Protein AF-A0A7R9MST3-F1 (afdb_monomer_lite)

InterPro domains:
  IPR002347 Short-chain dehydrogenase/reductase SDR [PF00106] (6-98)
  IPR036291 NAD(P)-binding domain superfamily [SSF51735] (4-103)

Radius of gyration: 14.63 Å; chains: 1; bounding box: 34×24×39 Å

pLDDT: mean 96.1, std 5.15, range [59.19, 98.75]

Secondary structure (DSSP, 8-state):
--PPS-B-TTS-BHHHIIIIIHHHHHHHHHHHHHTTSTTEEEEEE--GGGGG----SS-TT-TT---HHHHHHHHHHHHHHHHHHHHHHHTTSS--EEEEEE--

Sequence (104 aa):
MACPEWQTEDGFEMQFGTNHLGHFLLTLHLIPLMSKVPGARIITVASTAHKFGTIDMANINLKGEYHQNIAYSQSKLANVLFTRELAKRLMKSPFDINAYSLNP

Foldseek 3Di:
DLDPFDADPVGATPLLCPLAVVVLVVVVVCQVVQLVPAQAEAEREAAPLLVVEDQPPVCNRCVVNDDSSRNNNPNRVNSVVSQVVVQVVVVVDPGNYHGYYDYD

Organism: NCBI:txid334625

Structure (mmCIF, N/CA/C/O backbone):
data_AF-A0A7R9MST3-F1
#
_entry.id   AF-A0A7R9MST3-F1
#
loop_
_atom_site.group_PDB
_atom_site.id
_atom_site.type_symbol
_atom_site.label_atom_id
_atom_site.label_alt_id
_atom_site.label_comp_id
_atom_site.label_asym_id
_atom_site.label_entity_id
_atom_site.label_seq_id
_atom_site.pdbx_PDB_ins_code
_atom_site.Cartn_x
_atom_site.Cartn_y
_atom_site.Cartn_z
_atom_site.occupancy
_atom_site.B_iso_or_equiv
_atom_site.auth_seq_id
_atom_site.auth_comp_id
_atom_site.auth_asym_id
_atom_site.auth_atom_id
_atom_site.pdbx_PDB_model_num
ATOM 1 N N . MET A 1 1 ? 7.270 -13.525 -8.694 1.00 59.19 1 MET A N 1
ATOM 2 C CA . MET A 1 1 ? 7.892 -12.313 -8.107 1.00 59.19 1 MET A CA 1
ATOM 3 C C . MET A 1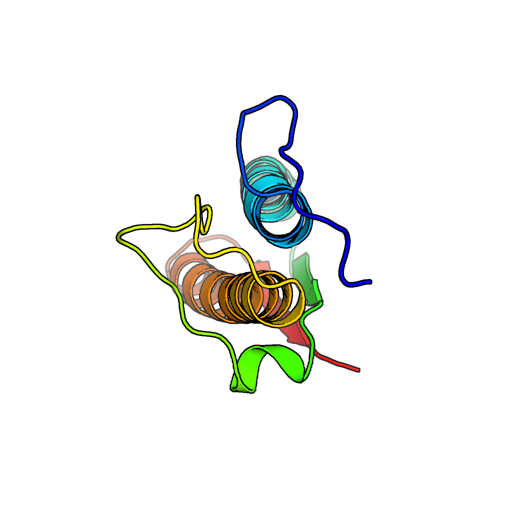 1 ? 8.714 -11.661 -9.210 1.00 59.19 1 MET A C 1
ATOM 5 O O . MET A 1 1 ? 9.267 -12.431 -9.981 1.00 59.19 1 MET A O 1
ATOM 9 N N . ALA A 1 2 ? 8.727 -10.322 -9.317 1.00 71.62 2 ALA A N 1
ATOM 10 C CA . ALA A 1 2 ? 9.337 -9.571 -10.428 1.00 71.62 2 ALA A CA 1
ATOM 11 C C . ALA A 1 2 ? 8.828 -10.033 -11.815 1.00 71.62 2 ALA A C 1
ATOM 13 O O . ALA A 1 2 ? 9.439 -10.864 -12.480 1.00 71.62 2 ALA A O 1
ATOM 14 N N . CYS A 1 3 ? 7.649 -9.550 -12.222 1.00 84.75 3 CYS A N 1
ATOM 15 C CA . CYS A 1 3 ? 7.076 -9.865 -13.535 1.00 84.75 3 CYS A CA 1
ATOM 16 C C . CYS A 1 3 ? 7.651 -8.949 -14.630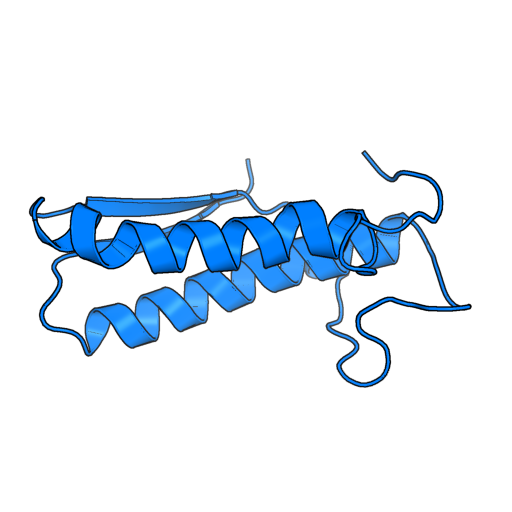 1.00 84.75 3 CYS A C 1
ATOM 18 O O . CYS A 1 3 ? 8.213 -7.904 -14.309 1.00 84.75 3 CYS A O 1
ATOM 20 N N . PRO A 1 4 ? 7.564 -9.318 -15.921 1.00 90.69 4 PRO A N 1
ATOM 21 C CA . PRO A 1 4 ? 7.800 -8.381 -17.023 1.00 90.69 4 PRO A CA 1
ATOM 22 C C . PRO A 1 4 ? 6.901 -7.139 -16.923 1.00 90.69 4 PRO A C 1
ATOM 24 O O . PRO A 1 4 ? 5.912 -7.146 -16.185 1.00 90.69 4 PRO A O 1
ATOM 27 N N . GLU A 1 5 ? 7.241 -6.086 -17.670 1.00 94.31 5 GLU A N 1
ATOM 28 C CA . GLU A 1 5 ? 6.413 -4.879 -17.742 1.00 94.31 5 GLU A CA 1
ATOM 29 C C . GLU A 1 5 ? 5.029 -5.236 -18.289 1.00 94.31 5 GLU A C 1
ATOM 31 O O . GLU A 1 5 ? 4.895 -5.740 -19.405 1.00 94.31 5 GLU A O 1
ATOM 36 N N . TRP A 1 6 ? 3.997 -4.996 -17.484 1.00 94.81 6 TRP A N 1
ATOM 37 C CA . TRP A 1 6 ? 2.610 -5.151 -17.895 1.00 94.81 6 TRP A CA 1
ATOM 38 C C . TRP A 1 6 ? 1.718 -4.217 -17.080 1.00 94.81 6 TRP A C 1
ATOM 40 O O . TRP A 1 6 ? 2.155 -3.642 -16.077 1.00 94.81 6 TRP A O 1
ATOM 50 N N . GLN A 1 7 ? 0.468 -4.068 -17.509 1.00 97.12 7 GLN A N 1
ATOM 51 C CA . GLN A 1 7 ? -0.500 -3.185 -16.870 1.00 97.12 7 GLN A CA 1
ATOM 52 C C . GLN A 1 7 ? -1.718 -3.966 -16.388 1.00 97.12 7 GLN A C 1
ATOM 54 O O . GLN A 1 7 ? -2.101 -4.968 -16.993 1.00 97.12 7 GLN A O 1
ATOM 59 N N . THR A 1 8 ? -2.314 -3.507 -15.290 1.00 97.50 8 THR A N 1
ATOM 60 C CA . THR A 1 8 ? -3.653 -3.935 -14.878 1.00 97.50 8 THR A CA 1
ATOM 61 C C . THR A 1 8 ? -4.690 -3.477 -15.905 1.00 97.50 8 THR A C 1
ATOM 63 O O . THR A 1 8 ? -4.408 -2.618 -16.743 1.00 97.50 8 THR A O 1
ATOM 66 N N . GLU A 1 9 ? -5.914 -4.000 -15.817 1.00 97.69 9 GLU A N 1
ATOM 67 C CA . GLU A 1 9 ? -7.029 -3.559 -16.672 1.00 97.69 9 GLU A CA 1
ATOM 68 C C . GLU A 1 9 ? -7.310 -2.049 -16.532 1.00 97.69 9 GLU A C 1
ATOM 70 O O . GLU A 1 9 ? -7.653 -1.390 -17.509 1.00 97.69 9 GLU A O 1
ATOM 75 N N . ASP A 1 10 ? -7.059 -1.480 -15.349 1.00 97.62 10 ASP A N 1
ATOM 76 C CA . ASP A 1 10 ? -7.181 -0.042 -15.066 1.00 97.62 10 ASP A CA 1
ATOM 77 C C . ASP A 1 10 ? -5.978 0.807 -15.541 1.00 97.62 10 ASP A C 1
ATOM 79 O O . ASP A 1 10 ? -5.936 2.017 -15.313 1.00 97.62 10 ASP A O 1
ATOM 83 N N . GLY A 1 11 ? -4.970 0.199 -16.176 1.00 97.19 11 GLY A N 1
ATOM 84 C CA . GLY A 1 11 ? -3.810 0.904 -16.732 1.00 97.19 11 GLY A CA 1
ATOM 85 C C . GLY A 1 11 ? -2.693 1.237 -15.734 1.00 97.19 11 GLY A C 1
ATOM 86 O O . GLY A 1 11 ? -1.841 2.081 -16.036 1.00 97.19 11 GLY A O 1
ATOM 87 N N . PHE A 1 12 ? -2.665 0.595 -14.561 1.00 98.06 12 PHE A N 1
ATOM 88 C CA . PHE A 1 12 ? -1.576 0.740 -13.588 1.00 98.06 12 PHE A CA 1
ATOM 89 C C . PHE A 1 12 ? -0.456 -0.263 -13.844 1.00 98.06 12 PHE A C 1
ATOM 91 O O . PHE A 1 12 ? -0.717 -1.374 -14.295 1.00 98.06 12 PHE A O 1
ATOM 98 N N . GLU A 1 13 ? 0.785 0.084 -13.500 1.00 97.62 13 GLU A N 1
ATOM 99 C CA . GLU A 1 13 ? 1.886 -0.886 -13.479 1.00 97.62 13 GLU A CA 1
ATOM 100 C C . GLU A 1 13 ? 1.507 -2.098 -12.615 1.00 97.62 13 GLU A C 1
ATOM 102 O O . GLU A 1 13 ? 1.016 -1.943 -11.495 1.00 97.62 13 GLU A O 1
ATOM 107 N N . MET A 1 14 ? 1.708 -3.309 -13.140 1.00 97.44 14 MET A N 1
ATOM 108 C CA . MET A 1 14 ? 1.160 -4.546 -12.578 1.00 97.44 14 MET A CA 1
ATOM 109 C C . MET A 1 14 ? 1.507 -4.772 -11.099 1.00 97.44 14 MET A C 1
ATOM 111 O O . MET A 1 14 ? 0.636 -5.149 -10.307 1.00 97.44 14 MET A O 1
ATOM 115 N N . GLN A 1 15 ? 2.762 -4.554 -10.697 1.00 97.25 15 GLN A N 1
ATOM 116 C CA . GLN A 1 15 ? 3.200 -4.776 -9.320 1.00 97.25 15 GLN A CA 1
ATOM 117 C C . GLN A 1 15 ? 2.640 -3.713 -8.374 1.00 97.25 15 GLN A C 1
ATOM 119 O O . GLN A 1 15 ? 2.186 -4.057 -7.284 1.00 97.25 15 GLN A O 1
ATOM 124 N N . PHE A 1 16 ? 2.624 -2.443 -8.767 1.00 97.75 16 PHE A N 1
ATOM 125 C CA . PHE A 1 16 ? 2.055 -1.354 -7.982 1.00 97.75 16 PHE A CA 1
ATOM 126 C C . PHE A 1 16 ? 0.530 -1.471 -7.868 1.00 97.75 16 PHE A C 1
ATOM 128 O O . PHE A 1 16 ? -0.019 -1.405 -6.765 1.00 97.75 16 PHE A O 1
ATOM 135 N N . GLY A 1 17 ? -0.149 -1.733 -8.984 1.00 97.94 17 GLY A N 1
ATOM 136 C CA . GLY A 1 17 ? -1.590 -1.952 -9.049 1.00 97.94 17 GLY A CA 1
ATOM 137 C C . GLY A 1 17 ? -2.034 -3.107 -8.154 1.00 97.94 17 GLY A C 1
ATOM 138 O O . GLY A 1 17 ? -2.884 -2.932 -7.281 1.00 97.94 17 GLY A O 1
ATOM 139 N N . THR A 1 18 ? -1.392 -4.267 -8.296 1.00 97.00 18 THR A N 1
ATOM 140 C CA . THR A 1 18 ? -1.750 -5.476 -7.539 1.00 97.00 18 THR A CA 1
ATOM 141 C C . THR A 1 18 ? -1.331 -5.388 -6.071 1.00 97.00 18 THR A C 1
ATOM 143 O O . THR A 1 18 ? -2.137 -5.619 -5.166 1.00 97.00 18 THR A O 1
ATOM 146 N N . ASN A 1 19 ? -0.066 -5.054 -5.796 1.00 97.69 19 ASN A N 1
ATOM 147 C CA . ASN A 1 19 ? 0.467 -5.137 -4.434 1.00 97.69 19 ASN A CA 1
ATOM 148 C C . ASN A 1 19 ? 0.020 -3.975 -3.548 1.00 97.69 19 ASN A C 1
ATOM 150 O O . ASN A 1 19 ? 0.033 -4.142 -2.327 1.00 97.69 19 ASN A O 1
ATOM 154 N N . HIS A 1 20 ? -0.317 -2.822 -4.140 1.00 98.38 20 HIS A N 1
ATOM 155 C CA . HIS A 1 20 ? -0.634 -1.607 -3.401 1.00 98.38 20 HIS A CA 1
ATOM 156 C C . HIS A 1 20 ? -2.038 -1.067 -3.696 1.00 98.38 20 HIS A C 1
ATOM 158 O O . HIS A 1 20 ? -2.850 -1.040 -2.777 1.00 98.38 20 HIS A O 1
ATOM 164 N N . LEU A 1 21 ? -2.361 -0.664 -4.930 1.00 98.50 21 LEU A N 1
ATOM 165 C CA . LEU A 1 21 ? -3.618 0.057 -5.210 1.00 98.50 21 LEU A CA 1
ATOM 166 C C . LEU A 1 21 ? -4.873 -0.784 -4.952 1.00 98.50 21 LEU A C 1
ATOM 168 O O . LEU A 1 21 ? -5.805 -0.312 -4.298 1.00 98.50 21 LEU A O 1
ATOM 172 N N . GLY A 1 22 ? -4.882 -2.045 -5.388 1.00 98.50 22 GLY A N 1
ATOM 173 C CA . GLY A 1 22 ? -5.995 -2.956 -5.115 1.00 98.50 22 GLY A CA 1
ATOM 174 C C . GLY A 1 22 ? -6.208 -3.165 -3.613 1.00 98.50 22 GLY A C 1
ATOM 175 O O . GLY A 1 22 ? -7.329 -3.078 -3.116 1.00 98.50 22 GLY A O 1
ATOM 176 N N . HIS A 1 23 ? -5.121 -3.351 -2.859 1.00 98.50 23 HIS A N 1
ATOM 177 C CA . HIS A 1 23 ? -5.173 -3.520 -1.405 1.00 98.50 23 HIS A CA 1
ATOM 178 C C . HIS A 1 23 ? -5.559 -2.232 -0.672 1.00 98.50 23 HIS A C 1
ATOM 180 O O . HIS A 1 23 ? -6.292 -2.290 0.315 1.00 98.50 23 HIS A O 1
ATOM 186 N N . PHE A 1 24 ? -5.098 -1.077 -1.153 1.00 98.62 24 PHE A N 1
ATOM 187 C CA . PHE A 1 24 ? -5.484 0.236 -0.650 1.00 98.62 24 PHE A CA 1
ATOM 188 C C . PHE A 1 24 ? -7.003 0.397 -0.734 1.00 98.62 24 PHE A C 1
ATOM 190 O O . PHE A 1 24 ? -7.654 0.641 0.283 1.00 98.62 24 PHE A O 1
ATOM 197 N N . LEU A 1 25 ? -7.573 0.177 -1.921 1.00 98.50 25 LEU A N 1
ATOM 198 C CA . LEU A 1 25 ? -9.005 0.327 -2.157 1.00 98.50 25 LEU A CA 1
ATOM 199 C C . LEU A 1 25 ? -9.824 -0.701 -1.366 1.00 98.50 25 LEU A C 1
ATOM 201 O O . LEU A 1 25 ? -10.767 -0.325 -0.667 1.00 98.50 25 LEU A O 1
ATOM 205 N N . LEU A 1 26 ? -9.423 -1.976 -1.401 1.00 98.62 26 LEU A N 1
ATOM 206 C CA . LEU A 1 26 ? -10.051 -3.044 -0.619 1.00 98.62 26 LEU A CA 1
ATOM 207 C C . LEU A 1 26 ? -10.101 -2.686 0.870 1.00 98.62 26 LEU A C 1
ATOM 209 O O . LEU A 1 26 ? -11.153 -2.780 1.497 1.00 98.62 26 LEU A O 1
ATOM 213 N N . THR A 1 27 ? -8.977 -2.233 1.429 1.00 98.44 27 THR A N 1
ATOM 214 C CA . THR A 1 27 ? -8.889 -1.867 2.846 1.00 98.44 27 THR A CA 1
ATOM 215 C C . THR A 1 27 ? -9.870 -0.748 3.179 1.00 98.44 27 THR A C 1
ATOM 217 O O . THR A 1 27 ? -10.618 -0.868 4.146 1.00 98.44 27 THR A O 1
ATOM 220 N N . LEU A 1 28 ? -9.927 0.313 2.366 1.00 97.94 28 LEU A N 1
ATOM 221 C CA . LEU A 1 28 ? -10.847 1.428 2.605 1.00 97.94 28 LEU A CA 1
ATOM 222 C C . L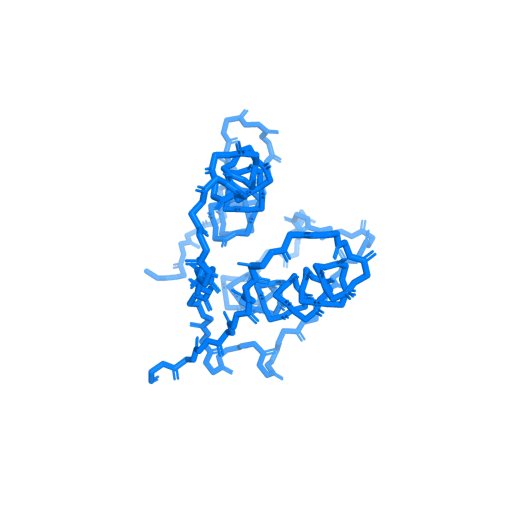EU A 1 28 ? -12.320 1.003 2.558 1.00 97.94 28 LEU A C 1
ATOM 224 O O . LEU A 1 28 ? -13.101 1.449 3.397 1.00 97.94 28 LEU A O 1
ATOM 228 N N . HIS A 1 29 ? -12.697 0.108 1.641 1.00 98.44 29 HIS A N 1
ATOM 229 C CA . HIS A 1 29 ? -14.061 -0.425 1.579 1.00 98.44 29 HIS A CA 1
ATOM 230 C C . HIS A 1 29 ? -14.414 -1.342 2.754 1.00 98.44 29 HIS A C 1
ATOM 232 O O . HIS A 1 29 ? -15.585 -1.429 3.126 1.00 98.44 29 HIS A O 1
ATOM 238 N N . LEU A 1 30 ? -13.428 -2.009 3.356 1.00 98.19 30 LEU A N 1
ATOM 239 C CA . LEU A 1 30 ? -13.646 -2.889 4.503 1.00 98.19 30 LEU A CA 1
ATOM 240 C C . LEU A 1 30 ? -13.688 -2.142 5.842 1.00 98.19 30 LEU A C 1
ATOM 242 O O . LEU A 1 30 ? -14.317 -2.645 6.772 1.00 98.19 30 LEU A O 1
ATOM 246 N N . ILE A 1 31 ? -13.097 -0.945 5.959 1.00 97.38 31 ILE A N 1
ATOM 247 C CA . ILE A 1 31 ? -13.077 -0.167 7.215 1.00 97.38 31 ILE A CA 1
ATOM 248 C C . ILE A 1 31 ? -14.472 -0.019 7.860 1.00 97.38 31 ILE A C 1
ATOM 250 O O . ILE A 1 31 ? -14.577 -0.308 9.051 1.00 97.38 31 ILE A O 1
ATOM 254 N N . PRO A 1 32 ? -15.558 0.342 7.140 1.00 96.31 32 PRO A N 1
ATOM 255 C CA . PRO A 1 32 ? -16.894 0.460 7.740 1.00 96.31 32 PRO A CA 1
ATOM 256 C C . PRO A 1 32 ? -17.477 -0.858 8.272 1.00 96.31 32 PRO A C 1
ATOM 258 O O . PRO A 1 32 ? -18.364 -0.858 9.127 1.00 96.31 32 PRO A O 1
ATOM 261 N N . LEU A 1 33 ? -17.031 -1.998 7.740 1.00 96.88 33 LEU A N 1
ATOM 262 C CA . LEU A 1 33 ? -17.412 -3.312 8.257 1.00 96.88 33 LEU A CA 1
ATOM 263 C C . LEU A 1 33 ? -16.561 -3.668 9.477 1.00 96.88 33 LEU A C 1
ATOM 265 O O . LEU A 1 33 ? -17.097 -4.117 10.487 1.00 96.88 33 LEU A O 1
ATOM 269 N N . MET A 1 34 ? -15.254 -3.409 9.408 1.00 97.06 34 MET A N 1
ATOM 270 C CA . MET A 1 34 ? -14.313 -3.650 10.501 1.00 97.06 34 MET A CA 1
ATOM 271 C C . MET A 1 34 ? -14.607 -2.784 11.726 1.00 97.06 34 MET A C 1
ATOM 273 O O . MET A 1 34 ? -14.432 -3.252 12.843 1.00 97.06 34 MET A O 1
ATOM 277 N N . SER A 1 35 ? -15.131 -1.568 11.545 1.00 95.81 35 SER A N 1
ATOM 278 C CA . SER A 1 35 ? -15.495 -0.673 12.651 1.00 95.81 35 SER A CA 1
ATOM 279 C C . SER A 1 35 ? -16.619 -1.215 13.538 1.00 95.81 35 SER A C 1
ATOM 281 O O . SER A 1 35 ? -16.869 -0.666 14.606 1.00 95.81 35 SER A O 1
ATOM 283 N N . LYS A 1 36 ? -17.317 -2.271 13.101 1.00 96.69 36 LYS A N 1
ATOM 284 C CA . LYS A 1 36 ? -18.341 -2.973 13.888 1.00 96.69 36 LYS A CA 1
ATOM 285 C C . LYS A 1 36 ? -17.749 -4.032 14.823 1.00 96.69 36 LYS A C 1
ATOM 287 O O . LYS A 1 36 ? -18.481 -4.584 15.639 1.00 96.69 36 LYS A O 1
ATOM 292 N N . VAL A 1 37 ? -16.458 -4.340 14.691 1.00 96.12 37 VAL A N 1
ATOM 293 C CA . VAL A 1 37 ? -15.753 -5.357 15.475 1.00 96.12 37 VAL A CA 1
ATOM 294 C C . VAL A 1 37 ? -14.706 -4.661 16.352 1.00 96.12 37 VAL A C 1
ATOM 296 O O . VAL A 1 37 ? -13.724 -4.149 15.815 1.00 96.12 37 VAL A O 1
ATOM 299 N N . PRO A 1 38 ? -14.880 -4.635 17.686 1.00 93.31 38 PRO A N 1
ATOM 300 C CA . PRO A 1 38 ? -13.878 -4.084 18.597 1.00 93.31 38 PRO A CA 1
ATOM 301 C C . PRO A 1 38 ? -12.524 -4.792 18.457 1.00 93.31 38 PRO A C 1
ATOM 303 O O . PRO A 1 38 ? -12.467 -6.014 18.298 1.00 93.31 38 PRO A O 1
ATOM 306 N N . GLY A 1 39 ? -11.433 -4.032 18.514 1.00 94.31 39 GLY A N 1
ATOM 307 C CA . GLY A 1 39 ? -10.068 -4.539 18.393 1.00 94.31 39 GLY A CA 1
ATOM 308 C C . GLY A 1 39 ? -9.710 -5.118 17.019 1.00 94.31 39 GLY A C 1
ATOM 309 O O . GLY A 1 39 ? -8.808 -5.960 16.928 1.00 94.31 39 GLY A O 1
ATOM 310 N N . ALA A 1 40 ? -10.397 -4.715 15.943 1.00 97.75 40 ALA A N 1
ATOM 311 C CA . ALA A 1 40 ? -10.087 -5.192 14.598 1.00 97.75 40 ALA A CA 1
ATOM 312 C C . ALA A 1 40 ? -8.665 -4.787 14.166 1.00 97.75 40 ALA A C 1
ATOM 314 O O . ALA A 1 40 ? -8.119 -3.756 14.569 1.00 97.75 40 ALA A O 1
ATOM 315 N N . ARG A 1 41 ? -8.036 -5.619 13.328 1.00 97.81 41 ARG A N 1
ATOM 316 C CA . ARG A 1 41 ? -6.643 -5.429 12.902 1.00 97.81 41 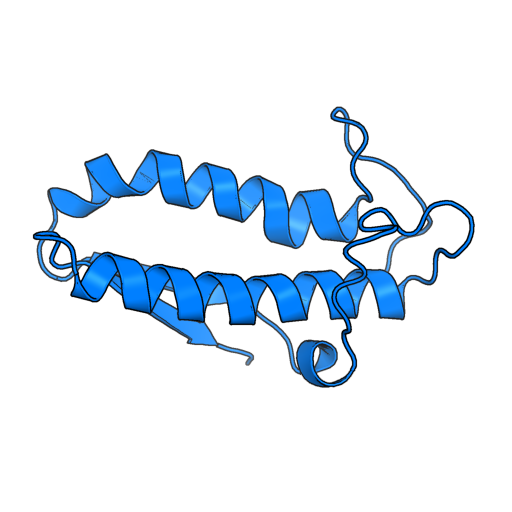ARG A CA 1
ATOM 317 C C . ARG A 1 41 ? -6.505 -5.502 11.392 1.00 97.81 41 ARG A C 1
ATOM 319 O O . ARG A 1 41 ? -7.017 -6.424 10.766 1.00 97.81 41 ARG A O 1
ATOM 326 N N . ILE A 1 42 ? -5.756 -4.559 10.835 1.00 98.19 42 ILE A N 1
ATOM 327 C CA . ILE A 1 42 ? -5.334 -4.531 9.436 1.00 98.19 42 ILE A CA 1
ATOM 328 C C . ILE A 1 42 ? -3.836 -4.830 9.419 1.00 98.19 42 ILE A C 1
ATOM 330 O O . ILE A 1 42 ? -3.051 -4.103 10.026 1.00 98.19 42 ILE A O 1
ATOM 334 N N . ILE A 1 43 ? -3.432 -5.910 8.752 1.00 98.19 43 ILE A N 1
ATOM 335 C CA . ILE A 1 43 ? -2.026 -6.314 8.653 1.00 98.19 43 ILE A CA 1
ATOM 336 C C . ILE A 1 43 ? -1.612 -6.287 7.184 1.00 98.19 43 ILE A C 1
ATOM 338 O O . ILE A 1 43 ? -2.058 -7.116 6.395 1.00 98.19 43 ILE A O 1
ATOM 342 N N . THR A 1 44 ? -0.729 -5.356 6.826 1.00 98.56 44 THR A N 1
ATOM 343 C CA . THR A 1 44 ? -0.192 -5.246 5.465 1.00 98.56 44 THR A CA 1
ATOM 344 C C . THR A 1 44 ? 1.163 -5.938 5.370 1.00 98.56 44 THR A C 1
ATOM 346 O O . THR A 1 44 ? 2.145 -5.508 5.988 1.00 98.56 44 THR A O 1
ATOM 349 N N . VAL A 1 45 ? 1.247 -6.979 4.542 1.00 97.94 45 VAL A N 1
ATOM 350 C CA . VAL A 1 45 ? 2.506 -7.687 4.283 1.00 97.94 45 VAL A CA 1
ATOM 351 C C . VAL A 1 45 ? 3.368 -6.893 3.296 1.00 97.94 45 VAL A C 1
ATOM 353 O O . VAL A 1 45 ? 3.013 -6.664 2.133 1.00 97.94 45 VAL A O 1
ATOM 356 N N . ALA A 1 46 ? 4.529 -6.468 3.779 1.00 96.25 46 ALA A N 1
ATOM 357 C CA . ALA A 1 46 ? 5.576 -5.809 3.017 1.00 96.25 46 ALA A CA 1
ATOM 358 C C . ALA A 1 46 ? 6.711 -6.803 2.691 1.00 96.25 46 ALA A C 1
ATOM 360 O O . ALA A 1 46 ? 6.491 -8.003 2.548 1.00 96.25 46 ALA A O 1
ATOM 361 N N . SER A 1 47 ? 7.924 -6.298 2.482 1.00 96.62 47 SER A N 1
ATOM 362 C CA . SER A 1 47 ? 9.132 -7.085 2.205 1.00 96.62 47 SER A CA 1
ATOM 363 C C . SER A 1 47 ? 10.356 -6.235 2.525 1.00 96.62 47 SER A C 1
ATOM 365 O O . SER A 1 47 ? 10.273 -5.015 2.399 1.00 96.62 47 SER A O 1
ATOM 367 N N . THR A 1 48 ? 11.503 -6.839 2.848 1.00 97.06 48 THR A N 1
ATOM 368 C CA . THR A 1 48 ? 12.799 -6.140 2.977 1.00 97.06 48 THR A CA 1
ATOM 369 C C . THR A 1 48 ? 13.135 -5.267 1.762 1.00 97.06 48 THR A C 1
ATOM 371 O O . THR A 1 48 ? 13.794 -4.242 1.923 1.00 97.06 48 THR A O 1
ATOM 374 N N . ALA A 1 49 ? 12.597 -5.593 0.579 1.00 96.12 49 ALA A N 1
ATOM 375 C CA . ALA A 1 49 ? 12.709 -4.786 -0.638 1.00 96.12 49 ALA A CA 1
ATOM 376 C C . ALA A 1 49 ? 12.272 -3.316 -0.463 1.00 96.12 49 ALA A C 1
ATOM 378 O O . ALA A 1 49 ? 12.810 -2.443 -1.135 1.00 96.12 49 ALA A O 1
ATOM 379 N N . HIS A 1 50 ? 11.366 -3.007 0.478 1.00 96.81 50 HIS A N 1
ATOM 380 C CA . HIS A 1 50 ? 10.931 -1.627 0.737 1.00 96.81 50 HIS A CA 1
ATOM 381 C C . HIS A 1 50 ? 12.089 -0.673 1.075 1.00 96.81 50 HIS A C 1
ATOM 383 O O . HIS A 1 50 ? 11.978 0.522 0.823 1.00 96.81 50 HIS A O 1
ATOM 389 N N . LYS A 1 51 ? 13.197 -1.192 1.626 1.00 96.94 51 LYS A N 1
ATOM 390 C CA . LYS A 1 51 ? 14.390 -0.405 1.978 1.00 96.94 51 LYS A CA 1
ATOM 391 C C . LYS A 1 51 ? 15.111 0.172 0.757 1.00 96.94 51 LYS A C 1
ATOM 393 O O . LYS A 1 51 ? 15.843 1.141 0.901 1.00 96.94 51 LYS A O 1
ATOM 398 N N . PHE A 1 52 ? 14.905 -0.422 -0.418 1.00 96.19 52 PHE A N 1
ATOM 399 C CA . PHE A 1 52 ? 15.494 0.003 -1.690 1.00 96.19 52 PHE A CA 1
ATOM 400 C C . PHE A 1 52 ? 14.475 0.712 -2.595 1.00 96.19 52 PHE A C 1
ATOM 402 O O . PHE A 1 52 ? 14.790 1.057 -3.730 1.00 96.19 52 PHE A O 1
ATOM 409 N N . GLY A 1 53 ? 13.238 0.893 -2.123 1.00 94.81 53 GLY A N 1
ATOM 410 C CA . GLY A 1 53 ? 12.183 1.557 -2.877 1.00 94.81 53 GLY A CA 1
ATOM 411 C C . GLY A 1 53 ? 12.300 3.076 -2.805 1.00 94.81 53 GLY A C 1
ATOM 412 O O . GLY A 1 53 ? 12.722 3.637 -1.798 1.00 94.81 53 GLY A O 1
ATOM 413 N N . THR A 1 54 ? 11.855 3.742 -3.863 1.00 97.31 54 THR A N 1
ATOM 414 C CA . THR A 1 54 ? 11.510 5.169 -3.871 1.00 97.31 54 THR A CA 1
ATOM 415 C C . THR A 1 54 ? 10.108 5.279 -4.456 1.00 97.31 54 THR A C 1
ATOM 417 O O . THR A 1 54 ? 9.747 4.469 -5.306 1.00 97.31 54 THR A O 1
ATOM 420 N N . ILE A 1 55 ? 9.295 6.214 -3.958 1.00 97.94 55 ILE A N 1
ATOM 421 C CA . ILE A 1 55 ? 8.005 6.517 -4.583 1.00 97.94 55 ILE A CA 1
ATOM 422 C C . ILE A 1 55 ? 8.247 7.600 -5.625 1.00 97.94 55 ILE A C 1
ATOM 424 O O . ILE A 1 55 ? 8.454 8.760 -5.262 1.00 97.94 55 ILE A O 1
ATOM 428 N N . ASP A 1 56 ? 8.218 7.226 -6.899 1.00 96.81 56 ASP A N 1
ATOM 429 C CA . ASP A 1 56 ? 8.236 8.193 -7.985 1.00 96.81 56 ASP A CA 1
ATOM 430 C C . ASP A 1 56 ? 6.828 8.765 -8.182 1.00 96.81 56 ASP A C 1
ATOM 432 O O . ASP A 1 56 ? 5.965 8.185 -8.836 1.00 96.81 56 ASP A O 1
ATOM 436 N N . MET A 1 57 ? 6.575 9.919 -7.570 1.00 96.06 57 MET A N 1
ATOM 437 C CA . MET A 1 57 ? 5.284 10.597 -7.700 1.00 96.06 57 MET A CA 1
ATOM 438 C C . MET A 1 57 ? 5.066 11.197 -9.098 1.00 96.06 57 MET A C 1
ATOM 440 O O . MET A 1 57 ? 3.918 11.437 -9.467 1.00 96.06 57 MET A O 1
ATOM 444 N N . ALA A 1 58 ? 6.133 11.455 -9.863 1.00 97.38 58 ALA A N 1
ATOM 445 C CA . ALA A 1 58 ? 6.038 12.008 -11.213 1.00 97.38 58 ALA A CA 1
ATOM 446 C C . ALA A 1 58 ? 5.746 10.912 -12.250 1.00 97.38 58 ALA A C 1
ATOM 448 O O . ALA A 1 58 ? 5.012 11.151 -13.208 1.00 97.38 58 ALA A O 1
ATOM 449 N N . ASN A 1 59 ? 6.262 9.701 -12.026 1.00 97.00 59 ASN A N 1
ATOM 450 C CA . ASN A 1 59 ? 6.064 8.535 -12.881 1.00 97.00 59 ASN A CA 1
ATOM 451 C C . ASN A 1 59 ? 5.735 7.280 -12.059 1.00 97.00 59 ASN A C 1
ATOM 453 O O . ASN A 1 59 ? 6.460 6.288 -12.072 1.00 97.00 59 ASN A O 1
ATOM 457 N N . ILE A 1 60 ? 4.589 7.280 -11.371 1.00 96.44 60 ILE A N 1
ATOM 458 C CA . ILE A 1 60 ? 4.219 6.173 -10.468 1.00 96.44 60 ILE A CA 1
ATOM 459 C C . ILE A 1 60 ? 4.109 4.812 -11.174 1.00 96.44 60 ILE A C 1
ATOM 461 O O . ILE A 1 60 ? 4.274 3.767 -10.551 1.00 96.44 60 ILE A O 1
ATOM 465 N N . ASN A 1 61 ? 3.852 4.827 -12.484 1.00 96.62 61 ASN A N 1
ATOM 466 C CA . ASN A 1 61 ? 3.749 3.633 -13.317 1.00 96.62 61 ASN A CA 1
ATOM 467 C C . ASN A 1 61 ? 5.082 3.218 -13.961 1.00 96.62 61 ASN A C 1
ATOM 469 O O . ASN A 1 61 ? 5.097 2.231 -14.689 1.00 96.62 61 ASN A O 1
ATOM 473 N N . LEU A 1 62 ? 6.171 3.963 -13.732 1.00 96.19 62 LEU A N 1
ATOM 474 C CA . LEU A 1 62 ? 7.506 3.708 -14.287 1.00 96.19 62 LEU A CA 1
ATOM 475 C C . LEU A 1 62 ? 7.501 3.516 -15.815 1.00 96.19 62 LEU A C 1
ATOM 477 O O . LEU A 1 62 ? 8.252 2.705 -16.357 1.00 96.19 62 LEU A O 1
ATOM 481 N N . LYS A 1 63 ? 6.634 4.250 -16.527 1.00 94.69 63 LYS A N 1
ATOM 482 C CA . LYS A 1 63 ? 6.479 4.117 -17.984 1.00 94.69 63 LYS A CA 1
ATOM 483 C C . LYS A 1 63 ? 7.792 4.481 -18.673 1.00 94.69 63 LYS A C 1
ATOM 485 O O . LYS A 1 63 ? 8.288 5.584 -18.467 1.00 94.69 63 LYS A O 1
ATOM 490 N N . GLY A 1 64 ? 8.326 3.571 -19.489 1.00 95.00 64 GLY A N 1
ATOM 491 C CA . GLY A 1 64 ? 9.599 3.759 -20.200 1.00 95.00 64 GLY A CA 1
ATOM 492 C C . GLY A 1 64 ? 10.857 3.619 -19.331 1.00 95.00 64 GLY A C 1
ATOM 493 O O . GLY A 1 64 ? 11.961 3.680 -19.860 1.00 95.00 64 GLY A O 1
ATOM 494 N N . GLU A 1 65 ? 10.700 3.392 -18.025 1.00 93.94 65 GLU A N 1
ATOM 495 C CA . GLU A 1 65 ? 11.787 3.284 -17.037 1.00 93.94 65 GLU A CA 1
ATOM 496 C C . GLU A 1 65 ? 11.633 2.012 -16.184 1.00 93.94 65 GLU A C 1
ATOM 498 O O . GLU A 1 65 ? 12.143 1.901 -15.064 1.00 93.94 65 GLU A O 1
ATOM 503 N N . TYR A 1 66 ? 10.882 1.036 -16.699 1.00 95.31 66 TYR A N 1
ATOM 504 C CA . TYR A 1 66 ? 10.502 -0.138 -15.941 1.00 95.31 66 TYR A CA 1
ATOM 505 C C . TYR A 1 66 ? 11.701 -1.025 -15.607 1.00 95.31 66 TYR A C 1
ATOM 507 O O . TYR A 1 66 ? 12.365 -1.598 -16.471 1.00 95.31 66 TYR A O 1
ATOM 515 N N . HIS A 1 67 ? 11.891 -1.247 -14.310 1.00 95.50 67 HIS A N 1
ATOM 516 C CA . HIS A 1 67 ? 12.748 -2.299 -13.791 1.00 95.50 67 HIS A CA 1
ATOM 517 C C . HIS A 1 67 ? 11.987 -3.099 -12.744 1.00 95.50 67 HIS A C 1
ATOM 519 O O . HIS A 1 67 ? 11.507 -2.552 -11.752 1.00 95.50 67 HIS A O 1
ATOM 525 N N . GLN A 1 68 ? 11.934 -4.419 -12.924 1.00 95.69 68 GLN A N 1
ATOM 526 C CA . GLN A 1 68 ? 11.098 -5.309 -12.113 1.00 95.69 68 GLN A CA 1
ATOM 527 C C . GLN A 1 68 ? 11.351 -5.164 -10.604 1.00 95.69 68 GLN A C 1
ATOM 529 O O . GLN A 1 68 ? 10.409 -5.133 -9.812 1.00 95.69 68 GLN A O 1
ATOM 534 N N . ASN A 1 69 ? 12.622 -5.046 -10.206 1.00 95.44 69 ASN A N 1
ATOM 535 C CA . ASN A 1 69 ? 13.018 -4.887 -8.807 1.00 95.44 69 ASN A CA 1
ATOM 536 C C . ASN A 1 69 ? 12.682 -3.495 -8.258 1.00 95.44 69 ASN A C 1
ATOM 538 O O . ASN A 1 69 ? 12.321 -3.386 -7.087 1.00 95.44 69 ASN A O 1
ATOM 542 N N . ILE A 1 70 ? 12.766 -2.449 -9.087 1.00 95.81 70 ILE A N 1
ATOM 543 C CA . ILE A 1 70 ? 12.401 -1.077 -8.705 1.00 95.81 70 ILE A CA 1
ATOM 544 C C . ILE A 1 70 ? 10.886 -0.996 -8.509 1.00 95.81 70 ILE A C 1
ATOM 546 O O . ILE A 1 70 ? 10.442 -0.592 -7.437 1.00 95.81 70 ILE A O 1
ATOM 550 N N . ALA A 1 71 ? 10.101 -1.488 -9.473 1.00 97.12 71 ALA A N 1
ATOM 551 C CA . ALA A 1 71 ? 8.642 -1.565 -9.390 1.00 97.12 71 ALA A CA 1
ATOM 552 C C . ALA A 1 71 ? 8.179 -2.347 -8.150 1.00 97.12 71 ALA A C 1
ATOM 554 O O . ALA A 1 71 ? 7.355 -1.875 -7.359 1.00 97.12 71 ALA A O 1
ATOM 555 N N . TYR A 1 72 ? 8.783 -3.517 -7.906 1.00 97.12 72 TYR A N 1
ATOM 556 C CA . TYR A 1 72 ? 8.499 -4.304 -6.710 1.00 97.12 72 TYR A CA 1
ATOM 557 C C . TYR A 1 72 ? 8.821 -3.530 -5.427 1.00 97.12 72 TYR A C 1
ATOM 559 O O . TYR A 1 72 ? 7.979 -3.444 -4.529 1.00 97.12 72 TYR A O 1
ATOM 567 N N . SER A 1 73 ? 10.015 -2.937 -5.344 1.00 97.31 73 SER A N 1
ATOM 568 C CA . SER A 1 73 ? 10.477 -2.199 -4.163 1.00 97.31 73 SER A CA 1
ATOM 569 C C . SER A 1 73 ? 9.613 -0.967 -3.888 1.00 97.31 73 SER A C 1
ATOM 571 O O . SER A 1 73 ? 9.241 -0.744 -2.735 1.00 97.31 73 SER A O 1
ATOM 573 N N . GLN A 1 74 ? 9.207 -0.231 -4.929 1.00 97.94 74 GLN A N 1
ATOM 574 C CA . GLN A 1 74 ? 8.242 0.868 -4.844 1.00 97.94 74 GLN A CA 1
ATOM 575 C C . GLN A 1 74 ? 6.910 0.379 -4.262 1.00 97.94 74 GLN A C 1
ATOM 577 O O . GLN A 1 74 ? 6.407 0.963 -3.302 1.00 97.94 74 GLN A O 1
ATOM 582 N N . SER A 1 75 ? 6.368 -0.734 -4.769 1.00 98.00 75 SER A N 1
ATOM 583 C CA . SER A 1 75 ? 5.103 -1.292 -4.268 1.00 98.00 75 SER A CA 1
ATOM 584 C C . SER A 1 75 ? 5.180 -1.703 -2.788 1.00 98.00 75 SER A C 1
ATOM 586 O O . SER A 1 75 ? 4.244 -1.486 -2.016 1.00 98.00 75 SER A O 1
ATOM 588 N N . LYS A 1 76 ? 6.322 -2.245 -2.342 1.00 98.06 76 LYS A N 1
ATOM 589 C CA . LYS A 1 76 ? 6.521 -2.659 -0.944 1.00 98.06 76 LYS A CA 1
ATOM 590 C C . LYS A 1 76 ? 6.802 -1.484 -0.016 1.00 98.06 76 LYS A C 1
ATOM 592 O O . LYS A 1 76 ? 6.355 -1.520 1.130 1.00 98.06 76 LYS A O 1
ATOM 597 N N . LEU A 1 77 ? 7.455 -0.430 -0.501 1.00 98.50 77 LEU A N 1
ATOM 598 C CA . LEU A 1 77 ? 7.539 0.842 0.212 1.00 98.50 77 LEU A CA 1
ATOM 599 C C . LEU A 1 77 ? 6.157 1.482 0.370 1.00 98.50 77 LEU A C 1
ATOM 601 O O . LEU A 1 77 ? 5.813 1.916 1.471 1.00 98.50 77 LEU A O 1
ATOM 605 N N . ALA A 1 78 ? 5.337 1.469 -0.681 1.00 98.50 78 ALA A N 1
ATOM 606 C CA . ALA A 1 78 ? 3.979 1.996 -0.631 1.00 98.50 78 ALA A CA 1
ATOM 607 C C . ALA A 1 78 ? 3.131 1.297 0.445 1.00 98.50 78 ALA A C 1
ATOM 609 O O . ALA A 1 78 ? 2.441 1.970 1.204 1.00 98.50 78 ALA A O 1
ATOM 610 N N . ASN A 1 79 ? 3.271 -0.021 0.624 1.00 98.62 79 ASN A N 1
ATOM 611 C CA . ASN A 1 79 ? 2.596 -0.761 1.701 1.00 98.62 79 ASN A CA 1
ATOM 612 C C . ASN A 1 79 ? 2.998 -0.309 3.116 1.00 98.62 79 ASN A C 1
ATOM 614 O O . ASN A 1 79 ? 2.138 -0.180 3.996 1.00 98.62 79 ASN A O 1
ATOM 618 N N . VAL A 1 80 ? 4.286 -0.034 3.346 1.00 98.56 80 VAL A N 1
ATOM 619 C CA . VAL A 1 80 ? 4.775 0.482 4.637 1.00 98.56 80 VAL A CA 1
ATOM 620 C C . VAL A 1 80 ? 4.238 1.892 4.888 1.00 98.56 80 VAL A C 1
ATOM 622 O O . VAL A 1 80 ? 3.716 2.178 5.968 1.00 98.56 80 VAL A O 1
ATOM 625 N N . LEU A 1 81 ? 4.325 2.770 3.885 1.00 98.50 81 LEU A N 1
ATOM 626 C CA . LEU A 1 81 ? 3.845 4.150 3.981 1.00 98.50 81 LEU A CA 1
ATOM 627 C C . LEU A 1 81 ? 2.331 4.213 4.187 1.00 98.50 81 LEU A C 1
ATOM 629 O O . LEU A 1 81 ? 1.869 4.962 5.049 1.00 98.50 81 LEU A O 1
ATOM 633 N N . PHE A 1 82 ? 1.583 3.386 3.459 1.00 98.62 82 PHE A N 1
ATOM 634 C CA . PHE A 1 82 ? 0.142 3.238 3.605 1.00 98.62 82 PHE A CA 1
ATOM 635 C C . PHE A 1 82 ? -0.240 2.832 5.014 1.00 98.62 82 PHE A C 1
ATOM 637 O O . PHE A 1 82 ? -1.045 3.508 5.638 1.00 98.62 82 PHE A O 1
ATOM 644 N N . THR A 1 83 ? 0.378 1.779 5.545 1.00 98.75 83 THR A N 1
ATOM 645 C CA . THR A 1 83 ? 0.078 1.315 6.901 1.00 98.75 83 THR A CA 1
ATOM 646 C C . THR A 1 83 ? 0.382 2.403 7.929 1.00 98.75 83 THR A C 1
ATOM 648 O O . THR A 1 83 ? -0.430 2.663 8.813 1.00 98.75 83 THR A O 1
ATOM 651 N N . ARG A 1 84 ? 1.527 3.087 7.796 1.00 98.50 84 ARG A N 1
ATOM 652 C CA . ARG A 1 84 ? 1.913 4.179 8.699 1.00 98.50 84 ARG A CA 1
ATOM 653 C C . ARG A 1 84 ? 0.891 5.315 8.684 1.00 98.50 84 ARG A C 1
ATOM 655 O O . ARG A 1 84 ? 0.554 5.845 9.739 1.00 98.50 84 ARG A O 1
ATOM 662 N N . GLU A 1 85 ? 0.427 5.710 7.504 1.00 98.56 85 GLU A N 1
ATOM 663 C CA . GLU A 1 85 ? -0.562 6.778 7.363 1.00 98.56 85 GLU A CA 1
ATOM 664 C C . GLU A 1 85 ? -1.958 6.332 7.811 1.00 98.56 85 GLU A C 1
ATOM 666 O O . GLU A 1 85 ? -2.646 7.069 8.515 1.00 98.56 85 GLU A O 1
ATOM 671 N N . LEU A 1 86 ? -2.355 5.103 7.488 1.00 98.56 86 LEU A N 1
ATOM 672 C CA . LEU A 1 86 ? -3.613 4.518 7.929 1.00 98.56 86 LEU A CA 1
ATOM 673 C C . LEU A 1 86 ? -3.682 4.452 9.457 1.00 98.56 86 LEU A C 1
ATOM 675 O O . LEU A 1 86 ? -4.659 4.918 10.033 1.00 98.56 86 LEU A O 1
ATOM 679 N N . ALA A 1 87 ? -2.627 3.972 10.123 1.00 98.38 87 ALA A N 1
ATOM 680 C CA . ALA A 1 87 ? -2.543 3.950 11.582 1.00 98.38 87 ALA A CA 1
ATOM 681 C C . ALA A 1 87 ? -2.709 5.357 12.182 1.00 98.38 87 ALA A C 1
ATOM 683 O O . ALA A 1 87 ? -3.481 5.547 13.120 1.00 98.38 87 ALA A O 1
ATOM 684 N N . LYS A 1 88 ? -2.052 6.374 11.602 1.00 98.44 88 LYS A N 1
ATOM 685 C CA . LYS A 1 88 ? -2.208 7.777 12.029 1.00 98.44 88 LYS A CA 1
ATOM 686 C C . LYS A 1 88 ? -3.639 8.289 11.896 1.00 98.44 88 LYS A C 1
ATOM 688 O O . LYS A 1 88 ? -4.088 9.041 12.759 1.00 98.44 88 LYS A O 1
ATOM 693 N N . ARG A 1 89 ? -4.340 7.923 10.822 1.00 98.12 89 ARG A N 1
ATOM 694 C CA . ARG A 1 89 ? -5.734 8.329 10.592 1.00 98.12 89 ARG A CA 1
ATOM 695 C C . ARG A 1 89 ? -6.697 7.598 11.519 1.00 98.12 89 ARG A C 1
ATOM 697 O O . ARG A 1 89 ? -7.574 8.243 12.082 1.00 98.12 89 ARG A O 1
ATOM 704 N N . LEU A 1 90 ? -6.499 6.296 11.726 1.00 97.06 90 LEU A N 1
ATOM 705 C CA . LEU A 1 90 ? -7.323 5.484 12.621 1.00 97.06 90 LEU A CA 1
ATOM 706 C C . LEU A 1 90 ? -7.206 5.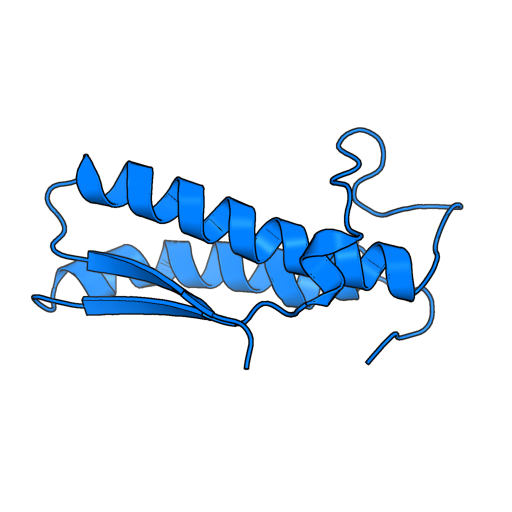941 14.079 1.00 97.06 90 LEU A C 1
ATOM 708 O O . LEU A 1 90 ? -8.231 6.082 14.734 1.00 97.06 90 LEU A O 1
ATOM 712 N N . MET A 1 91 ? -6.007 6.315 14.545 1.00 96.25 91 MET A N 1
ATOM 713 C CA . MET A 1 91 ? -5.816 6.906 15.883 1.00 96.25 91 MET A CA 1
ATOM 714 C C . MET A 1 91 ? -6.597 8.212 16.102 1.00 96.25 91 MET A C 1
ATOM 716 O O . MET A 1 91 ? -6.874 8.578 17.239 1.00 96.25 91 MET A O 1
ATOM 720 N N . LYS A 1 92 ? -6.923 8.943 15.030 1.00 96.81 92 LYS A N 1
ATOM 721 C CA . LYS A 1 92 ? -7.736 10.171 15.081 1.00 96.81 92 LYS A CA 1
ATOM 722 C C . LYS A 1 92 ? -9.222 9.909 14.815 1.00 96.81 92 LYS A C 1
ATOM 724 O O . LYS A 1 92 ? -10.008 10.851 14.781 1.00 96.81 92 LYS A O 1
ATOM 729 N N . SER A 1 93 ? -9.591 8.657 14.569 1.00 95.00 93 SER A N 1
ATOM 730 C CA . SER A 1 93 ? -10.957 8.225 14.298 1.00 95.00 93 SER A CA 1
ATOM 731 C C . SER A 1 93 ? -11.584 7.616 15.559 1.00 95.00 93 SER A C 1
ATOM 733 O O . SER A 1 93 ? -10.855 7.211 16.462 1.00 95.00 93 SER A O 1
ATOM 735 N N . PRO A 1 94 ? -12.920 7.497 15.634 1.00 94.94 94 PRO A N 1
ATOM 736 C CA . PRO A 1 94 ? -13.584 6.786 16.728 1.00 94.94 94 PRO A CA 1
ATOM 737 C C . PRO A 1 94 ? -13.505 5.255 16.590 1.00 94.94 94 PRO A C 1
ATOM 739 O O . PRO A 1 94 ? -14.081 4.540 17.406 1.00 94.94 94 PRO A O 1
ATOM 742 N N . PHE A 1 95 ? -12.868 4.734 15.536 1.00 96.00 95 PHE A N 1
ATOM 743 C CA . PHE A 1 95 ? -12.816 3.303 15.270 1.00 96.00 95 PHE A CA 1
ATOM 744 C C . PHE A 1 95 ? -11.703 2.634 16.076 1.00 96.00 95 PHE A C 1
ATOM 746 O O . PHE A 1 95 ? -10.540 3.018 15.974 1.00 96.00 95 PHE A O 1
ATOM 753 N N .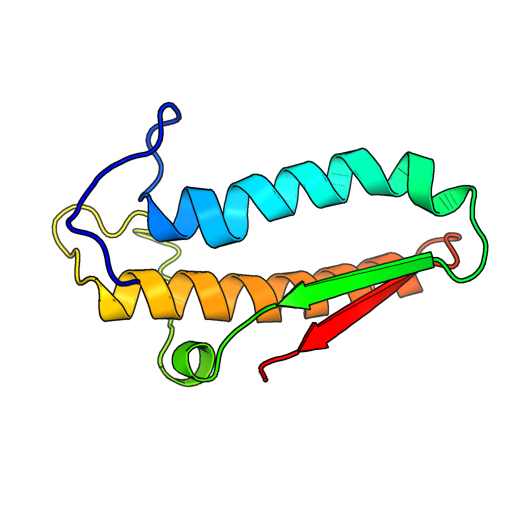 ASP A 1 96 ? -12.051 1.576 16.807 1.00 96.31 96 ASP A N 1
ATOM 754 C CA . ASP A 1 96 ? -11.087 0.699 17.478 1.00 96.31 96 ASP A CA 1
ATOM 755 C C . ASP A 1 96 ? -10.482 -0.302 16.478 1.00 96.31 96 ASP A C 1
ATOM 757 O O . ASP A 1 96 ? -10.779 -1.499 16.471 1.00 96.31 96 ASP A O 1
ATOM 761 N N . ILE A 1 97 ? -9.688 0.237 15.550 1.00 97.81 97 ILE A N 1
ATOM 762 C CA . ILE A 1 97 ? -8.998 -0.514 14.502 1.00 97.81 97 ILE A CA 1
ATOM 763 C C . ILE A 1 97 ? -7.516 -0.163 14.551 1.00 97.81 97 ILE A C 1
ATOM 765 O O . ILE A 1 97 ? -7.136 1.006 14.485 1.00 97.81 97 ILE A O 1
ATOM 769 N N . ASN A 1 98 ? -6.667 -1.186 14.576 1.00 97.38 98 ASN A N 1
ATOM 770 C CA . ASN A 1 98 ? -5.219 -1.019 14.546 1.00 97.38 98 ASN A CA 1
ATOM 771 C C . ASN A 1 98 ? -4.637 -1.482 13.206 1.00 97.38 98 ASN A C 1
ATOM 773 O O . ASN A 1 98 ? -5.027 -2.525 12.680 1.00 97.38 98 ASN A O 1
ATOM 777 N N . ALA A 1 99 ? -3.679 -0.730 12.663 1.00 98.38 99 ALA A N 1
ATOM 778 C CA . ALA A 1 99 ? -2.996 -1.068 11.416 1.00 98.38 99 ALA A CA 1
ATOM 779 C C . ALA A 1 99 ? -1.503 -1.324 11.657 1.00 98.38 99 ALA A C 1
ATOM 781 O O . ALA A 1 99 ? -0.813 -0.498 12.253 1.00 98.38 99 ALA A O 1
ATOM 782 N N . TYR A 1 100 ? -1.002 -2.453 11.155 1.00 98.19 100 TYR A N 1
ATOM 783 C CA . TYR A 1 100 ? 0.389 -2.881 11.296 1.00 98.19 100 TYR A CA 1
ATOM 784 C C . TYR A 1 100 ? 0.969 -3.328 9.959 1.00 98.19 100 TYR A C 1
ATOM 786 O O . TYR A 1 100 ? 0.260 -3.826 9.085 1.00 98.19 100 TYR A O 1
ATOM 794 N N . SER A 1 101 ? 2.281 -3.167 9.808 1.00 97.38 101 SER A N 1
ATOM 795 C CA . SER A 1 101 ? 3.020 -3.707 8.672 1.00 97.38 101 SER A CA 1
ATOM 796 C C . SER A 1 101 ? 4.051 -4.697 9.180 1.00 97.38 101 SER A C 1
ATOM 798 O O . SER A 1 101 ? 4.694 -4.451 10.200 1.00 97.38 101 SER A O 1
ATOM 800 N N . LEU A 1 102 ? 4.203 -5.808 8.465 1.00 96.56 102 LEU A N 1
ATOM 801 C CA . LEU A 1 102 ? 5.233 -6.802 8.738 1.00 96.56 102 LEU A CA 1
ATOM 802 C C . LEU A 1 102 ? 5.972 -7.172 7.456 1.00 96.56 102 LEU A C 1
ATOM 804 O O . LEU A 1 102 ? 5.419 -7.106 6.358 1.00 96.56 102 LEU A O 1
ATOM 808 N N . ASN A 1 103 ? 7.219 -7.593 7.607 1.00 90.25 103 ASN A N 1
ATOM 809 C CA . ASN A 1 103 ? 7.929 -8.407 6.630 1.00 90.25 103 ASN A CA 1
ATOM 810 C C . ASN A 1 103 ? 8.419 -9.661 7.378 1.00 90.25 103 ASN A C 1
ATOM 812 O O . ASN A 1 103 ? 8.935 -9.491 8.483 1.00 90.25 103 ASN A O 1
ATOM 816 N N . PRO A 1 104 ? 8.163 -10.875 6.861 1.00 77.69 104 PRO A N 1
ATOM 817 C CA . PRO A 1 104 ? 8.679 -12.110 7.443 1.00 77.69 104 PRO A CA 1
ATOM 818 C C . PRO A 1 104 ? 10.173 -12.301 7.155 1.00 77.69 104 PRO A C 1
ATOM 820 O O . PRO A 1 104 ? 10.655 -11.759 6.129 1.00 77.69 104 PRO A O 1
#